Protein AF-A0A378BYR8-F1 (afdb_monomer_lite)

Organism: Klebsiella pneumoniae (NCBI:txid573)

Sequence (159 aa):
MAFNPELGSSSPEVLLDNAKRLDELTNGPAATVPDRAGEPLDSWRKMQEDNAALVDETRQNLIPLSRQYMTLADAQADIANIPEGSTTYYRSPDDSALAIEVINNGGTLEATGRRMPSQVYIDSLLSIIQQMQNQSLYRDGVAGFSFPVISADKTCYRI

Radius of gyration: 36.35 Å; chains: 1; bounding box: 77×32×122 Å

pLDDT: mean 82.08, std 18.08, range [39.78, 98.0]

Foldseek 3Di:
DPDQDDPPDPDPVVVVVVVVVVCCQEVNAFDWDADSVRHTDTHPNVVVVVVVVVVVVCCLAPCQLPDEAQDPVVNLVNLSSADAQGKYWYQDPVVQARTFIWGHHPSDTDGPVDGHHDPVVVVVVVVVVVVVVVVVCVVVVDDDDDDPDPDDDPPDDDD

Structure (mmCIF, N/CA/C/O backbone):
data_AF-A0A378BYR8-F1
#
_entry.id   AF-A0A378BYR8-F1
#
loop_
_atom_site.group_PDB
_atom_site.id
_atom_site.type_symbol
_atom_site.label_atom_id
_atom_site.label_alt_id
_atom_site.label_comp_id
_atom_site.label_asym_id
_atom_site.label_entity_id
_atom_site.label_seq_id
_atom_site.pdbx_PDB_ins_code
_atom_site.Cartn_x
_atom_site.Cartn_y
_atom_site.Cartn_z
_atom_site.occupancy
_atom_site.B_iso_or_equiv
_atom_site.auth_seq_id
_atom_site.auth_comp_id
_atom_site.auth_asym_id
_atom_site.auth_atom_id
_atom_site.pdbx_PDB_model_num
ATOM 1 N N . MET A 1 1 ? -23.793 21.558 40.680 1.00 47.78 1 MET A N 1
ATOM 2 C CA . MET A 1 1 ? -22.506 21.259 40.020 1.00 47.78 1 MET A CA 1
ATOM 3 C C . MET A 1 1 ? -22.229 19.785 40.237 1.00 47.78 1 MET A C 1
ATOM 5 O O . MET A 1 1 ? -22.408 19.337 41.364 1.00 47.78 1 MET A O 1
ATOM 9 N N . ALA A 1 2 ? -21.905 19.025 39.188 1.00 58.25 2 ALA A N 1
ATOM 10 C CA . ALA A 1 2 ? -21.465 17.644 39.367 1.00 58.25 2 ALA A CA 1
ATOM 11 C C . ALA A 1 2 ? -20.146 17.652 40.157 1.00 58.25 2 ALA A C 1
ATOM 13 O O . ALA A 1 2 ? -19.292 18.505 39.921 1.00 58.25 2 ALA A O 1
ATOM 14 N N . PHE A 1 3 ? -20.022 16.763 41.137 1.00 61.59 3 PHE A N 1
ATOM 15 C CA . PHE A 1 3 ? -18.803 16.588 41.921 1.00 61.59 3 PHE A CA 1
ATOM 16 C C . PHE A 1 3 ? -17.670 16.137 40.984 1.00 61.59 3 PHE A C 1
ATOM 18 O O . PHE A 1 3 ? -17.743 15.038 40.443 1.00 61.59 3 PHE A O 1
ATOM 25 N N . ASN A 1 4 ? -16.662 16.990 40.761 1.00 66.50 4 ASN A N 1
ATOM 26 C CA . ASN A 1 4 ? -15.482 16.672 39.949 1.00 66.50 4 ASN A CA 1
ATOM 27 C C . ASN A 1 4 ? -14.207 16.771 40.810 1.00 66.50 4 ASN A C 1
ATOM 29 O O . ASN A 1 4 ? -13.591 17.836 40.871 1.00 66.50 4 ASN A O 1
ATOM 33 N N . PRO A 1 5 ? -13.861 15.715 41.563 1.00 68.56 5 PRO A N 1
ATOM 34 C CA . PRO A 1 5 ? -12.667 15.698 42.400 1.00 68.56 5 PRO A CA 1
ATOM 35 C C . PRO A 1 5 ? -11.394 15.569 41.555 1.00 68.56 5 PRO A C 1
ATOM 37 O O . PRO A 1 5 ? -11.423 15.042 40.441 1.00 68.56 5 PRO A O 1
ATOM 40 N N . GLU A 1 6 ? -10.266 16.010 42.115 1.00 73.25 6 GLU A N 1
ATOM 41 C CA . GLU A 1 6 ? -8.968 16.010 41.432 1.00 73.25 6 GLU A CA 1
ATOM 42 C C . GLU A 1 6 ? -8.559 14.624 40.901 1.00 73.25 6 GLU A C 1
ATOM 44 O O . GLU A 1 6 ? -8.951 13.565 41.421 1.00 73.25 6 GLU A O 1
ATOM 49 N N . LEU A 1 7 ? -7.735 14.635 39.845 1.00 73.06 7 LEU A N 1
ATOM 50 C CA . LEU A 1 7 ? -7.132 13.418 39.318 1.00 73.06 7 LEU A CA 1
ATOM 51 C C . LEU A 1 7 ? -6.374 12.677 40.438 1.00 73.06 7 LEU A C 1
ATOM 53 O O . LEU A 1 7 ? -5.697 13.293 41.249 1.00 73.06 7 LEU A O 1
ATOM 57 N N . GLY A 1 8 ? -6.503 11.348 40.503 1.00 72.88 8 GLY A N 1
ATOM 58 C CA . GLY A 1 8 ? -5.891 10.535 41.568 1.00 72.88 8 GLY A CA 1
ATOM 59 C C . GLY A 1 8 ? -6.703 10.399 42.867 1.00 72.88 8 GLY A C 1
ATOM 60 O O . GLY A 1 8 ? -6.249 9.724 43.786 1.00 72.88 8 GLY A O 1
ATOM 61 N N . SER A 1 9 ? -7.913 10.967 42.948 1.00 79.62 9 SER A N 1
ATOM 62 C CA . SER A 1 9 ? -8.843 10.709 44.061 1.00 79.62 9 SER A CA 1
ATOM 63 C C . SER A 1 9 ? -9.261 9.231 44.152 1.00 79.62 9 SER A C 1
ATOM 65 O O . SER A 1 9 ? -9.584 8.605 43.141 1.00 79.62 9 SER A O 1
ATOM 67 N N . SER A 1 10 ? -9.310 8.698 45.376 1.00 82.25 10 SER A N 1
ATOM 68 C CA . SER A 1 10 ? -9.812 7.358 45.715 1.00 82.25 10 SER A CA 1
ATOM 69 C C . SER A 1 10 ? -11.230 7.376 46.300 1.00 82.25 10 SER A C 1
ATOM 71 O O . SER A 1 10 ? -11.645 6.408 46.940 1.00 82.25 10 SER A O 1
ATOM 73 N N . SER A 1 11 ? -11.978 8.474 46.117 1.00 87.81 11 SER A N 1
ATOM 74 C CA . SER A 1 11 ? -13.351 8.551 46.624 1.00 87.81 11 SER A CA 1
ATOM 75 C C . SER A 1 11 ? -14.235 7.464 45.985 1.00 87.81 11 SER A C 1
ATOM 77 O O . SER A 1 11 ? -14.046 7.133 44.808 1.00 87.81 11 SER A O 1
ATOM 79 N N . PRO A 1 12 ? -15.208 6.897 46.722 1.00 88.56 12 PRO A N 1
ATOM 80 C CA . PRO A 1 12 ? -16.069 5.835 46.200 1.00 88.56 12 PRO A CA 1
ATOM 81 C C . PRO A 1 12 ? -16.792 6.209 44.899 1.00 88.56 12 PRO A C 1
ATOM 83 O O . PRO A 1 12 ? -16.913 5.382 43.998 1.00 88.56 12 PRO A O 1
ATOM 86 N N . GLU A 1 13 ? -17.232 7.462 44.774 1.00 86.06 13 GLU A N 1
ATOM 87 C CA . GLU A 1 13 ? -17.923 7.979 43.590 1.00 86.06 13 GLU A CA 1
ATOM 88 C C . GLU A 1 13 ? -17.004 7.971 42.365 1.00 86.06 13 GLU A C 1
ATOM 90 O O . GLU A 1 13 ? -17.422 7.559 41.286 1.00 86.06 13 GLU A O 1
ATOM 95 N N . VAL A 1 14 ? -15.739 8.365 42.544 1.00 86.44 14 VAL A N 1
ATOM 96 C CA . VAL A 1 14 ? -14.717 8.358 41.486 1.00 86.44 14 VAL A CA 1
ATOM 97 C C . VAL A 1 14 ? -14.399 6.946 41.036 1.00 86.44 14 VAL A C 1
ATOM 99 O O . VAL A 1 14 ? -14.293 6.688 39.841 1.00 86.44 14 VAL A O 1
ATOM 102 N N . LEU A 1 15 ? -14.232 6.021 41.981 1.00 89.19 15 LEU A N 1
ATOM 103 C CA . LEU A 1 15 ? -13.929 4.631 41.656 1.00 89.19 15 LEU A CA 1
ATOM 104 C C . LEU A 1 15 ? -15.077 3.977 40.881 1.00 89.19 15 LEU A C 1
ATOM 106 O O . LEU A 1 15 ? -14.824 3.270 39.906 1.00 89.19 15 LEU A O 1
ATOM 110 N N . LEU A 1 16 ? -16.327 4.245 41.271 1.00 91.00 16 LEU A N 1
ATOM 111 C CA . LEU A 1 16 ? -17.500 3.751 40.551 1.00 91.00 16 LEU A CA 1
ATOM 112 C C . LEU A 1 16 ? -17.610 4.365 39.149 1.00 91.00 16 LEU A C 1
ATOM 114 O O . LEU A 1 16 ? -17.900 3.644 38.197 1.00 91.00 16 LEU A O 1
ATOM 118 N N . ASP A 1 17 ? -17.385 5.672 39.015 1.00 89.06 17 ASP A N 1
ATOM 119 C CA . ASP A 1 17 ? -17.412 6.356 37.720 1.00 89.06 17 ASP A CA 1
ATOM 120 C C . ASP A 1 17 ? -16.324 5.824 36.773 1.00 89.06 17 ASP A C 1
ATOM 122 O O . ASP A 1 17 ? -16.609 5.469 35.629 1.00 89.06 17 ASP A O 1
ATOM 126 N N . ASN A 1 18 ? -15.100 5.640 37.278 1.00 90.12 18 ASN A N 1
ATOM 127 C CA . ASN A 1 18 ? -14.009 5.012 36.532 1.00 90.12 18 ASN A CA 1
ATOM 128 C C . ASN A 1 18 ? -14.365 3.585 36.092 1.00 90.12 18 ASN A C 1
ATOM 130 O O . ASN A 1 18 ? -14.072 3.211 34.961 1.00 90.12 18 ASN A O 1
ATOM 134 N N . ALA A 1 19 ? -14.997 2.790 36.963 1.00 92.94 19 ALA A N 1
ATOM 135 C CA . ALA A 1 19 ? -15.393 1.422 36.637 1.00 92.94 19 ALA A CA 1
ATOM 136 C C . ALA A 1 19 ? -16.453 1.376 35.525 1.00 92.94 19 ALA A C 1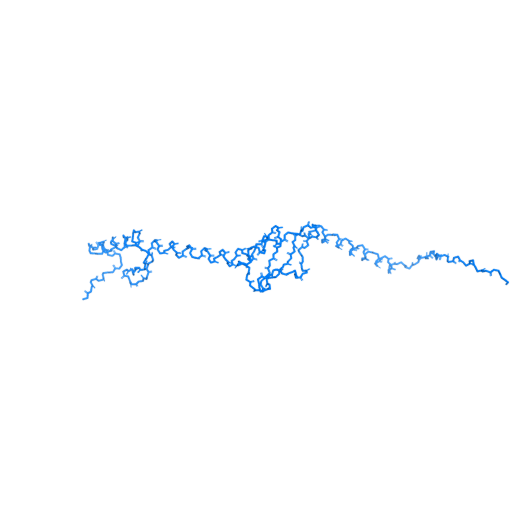
ATOM 138 O O . ALA A 1 19 ? -16.333 0.570 34.606 1.00 92.94 19 ALA A O 1
ATOM 139 N N . LYS A 1 20 ? -17.454 2.265 35.570 1.00 93.81 20 LYS A N 1
ATOM 140 C CA . LYS A 1 20 ? -18.467 2.387 34.508 1.00 93.81 20 LYS A CA 1
ATOM 141 C C . LYS A 1 20 ? -17.846 2.811 33.183 1.00 93.81 20 LYS A C 1
ATOM 143 O O . LYS A 1 20 ? -18.092 2.181 32.164 1.00 93.81 20 LYS A O 1
ATOM 148 N N . ARG A 1 21 ? -16.987 3.830 33.210 1.00 94.56 21 ARG A N 1
ATOM 149 C CA . ARG A 1 21 ? -16.299 4.326 32.014 1.00 94.56 21 ARG A CA 1
ATOM 150 C C . ARG A 1 21 ? -15.378 3.273 31.408 1.00 94.56 21 ARG A C 1
ATOM 152 O O . ARG A 1 21 ? -15.315 3.136 30.193 1.00 94.56 21 ARG A O 1
ATOM 159 N N . LEU A 1 22 ? -14.679 2.502 32.242 1.00 95.38 22 LEU A N 1
ATOM 160 C CA . LEU A 1 22 ? -13.852 1.394 31.775 1.00 95.38 22 LEU A CA 1
ATOM 161 C C . LEU A 1 22 ? -14.704 0.310 31.106 1.00 95.38 22 LEU A C 1
ATOM 163 O O . LEU A 1 22 ? -14.304 -0.200 30.063 1.00 95.38 22 LEU A O 1
ATOM 167 N N . ASP A 1 23 ? -15.868 -0.024 31.666 1.00 96.56 23 ASP A N 1
ATOM 168 C CA . ASP A 1 23 ? -16.804 -0.965 31.043 1.00 96.56 23 ASP A CA 1
ATOM 169 C C . ASP A 1 23 ? -17.313 -0.445 29.687 1.00 96.56 23 ASP A C 1
ATOM 171 O O . ASP A 1 23 ? -17.278 -1.173 28.697 1.00 96.56 23 ASP A O 1
ATOM 175 N N . GLU A 1 24 ? -17.667 0.839 29.594 1.00 96.19 24 GLU A N 1
ATOM 176 C CA . GLU A 1 24 ? -18.055 1.482 28.331 1.00 96.19 24 GLU A CA 1
ATOM 177 C C . GLU A 1 24 ? -16.927 1.442 27.289 1.00 96.19 24 GLU A C 1
ATOM 179 O O . GLU A 1 24 ? -17.160 1.087 26.134 1.00 96.19 24 GLU A O 1
ATOM 184 N N . LEU A 1 25 ? -15.691 1.748 27.691 1.00 97.69 25 LEU A N 1
ATOM 185 C CA . LEU A 1 25 ? -14.537 1.755 26.791 1.00 97.69 25 LEU A CA 1
ATOM 186 C C . LEU A 1 25 ? -14.123 0.346 26.349 1.00 97.69 25 LEU A C 1
ATOM 188 O O . LEU A 1 25 ? -13.691 0.169 25.214 1.00 97.69 25 LEU A O 1
ATOM 192 N N . THR A 1 26 ? -14.222 -0.660 27.217 1.00 97.06 26 THR A N 1
ATOM 193 C CA . THR A 1 26 ? -13.700 -2.011 26.934 1.00 97.06 26 THR A CA 1
ATOM 194 C C . THR A 1 26 ? -14.758 -2.960 26.378 1.00 97.06 26 THR A C 1
ATOM 196 O O . THR A 1 26 ? -14.476 -3.709 25.442 1.00 97.06 26 THR A O 1
ATOM 199 N N . ASN A 1 27 ? -15.980 -2.905 26.910 1.00 96.88 27 ASN A N 1
ATOM 200 C CA . ASN A 1 27 ? -17.071 -3.826 26.591 1.00 96.88 27 ASN A CA 1
ATOM 201 C C . ASN A 1 27 ? -18.233 -3.150 25.849 1.00 96.88 27 ASN A C 1
ATOM 203 O O . ASN A 1 27 ? -19.080 -3.855 25.283 1.00 96.88 27 ASN A O 1
ATOM 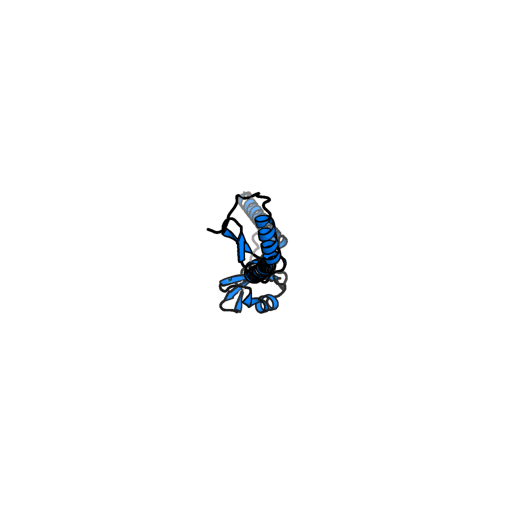207 N N . GLY A 1 28 ? -18.281 -1.815 25.821 1.00 94.69 28 GLY A N 1
ATOM 208 C CA . GLY A 1 28 ? -19.315 -1.010 25.170 1.00 94.69 28 GLY A CA 1
ATOM 209 C C . GLY A 1 28 ? -19.157 -0.874 23.647 1.00 94.69 28 GLY A C 1
ATOM 210 O O . GLY A 1 28 ? -18.127 -1.251 23.073 1.00 94.69 28 GLY A O 1
ATOM 211 N N . PRO A 1 29 ? -20.225 -0.455 22.942 1.00 97.19 29 PRO A N 1
ATOM 212 C CA . PRO A 1 29 ? -20.220 -0.291 21.485 1.00 97.19 29 PRO A CA 1
ATOM 213 C C . PRO A 1 29 ? -19.176 0.741 21.034 1.00 97.19 29 PRO A C 1
ATOM 215 O O . PRO A 1 29 ? -18.600 1.445 21.858 1.00 97.19 29 PRO A O 1
ATOM 218 N N . ALA A 1 30 ? -18.945 0.844 19.722 1.00 97.25 30 ALA A N 1
ATOM 219 C CA . ALA A 1 30 ? -18.073 1.873 19.171 1.00 97.25 30 ALA A CA 1
ATOM 220 C C . ALA A 1 30 ? -18.582 3.273 19.557 1.00 97.25 30 ALA A C 1
ATOM 222 O O . ALA A 1 30 ? -19.637 3.723 19.114 1.00 97.25 30 ALA A O 1
ATOM 223 N N . ALA A 1 31 ? -17.837 3.932 20.437 1.00 96.81 31 ALA A N 1
ATOM 224 C CA . ALA A 1 31 ? -18.150 5.245 20.971 1.00 96.81 31 ALA A CA 1
ATOM 225 C C . ALA A 1 31 ? -16.875 6.006 21.349 1.00 96.81 31 ALA A C 1
ATOM 227 O O . ALA A 1 31 ? -15.831 5.400 21.616 1.00 96.81 31 ALA A O 1
ATOM 228 N N . THR A 1 32 ? -17.013 7.328 21.412 1.00 97.44 32 THR A N 1
ATOM 229 C CA . THR A 1 32 ? -16.077 8.236 22.073 1.00 97.44 32 THR A CA 1
ATOM 230 C C . THR A 1 32 ? -16.709 8.651 23.394 1.00 97.44 32 THR A C 1
ATOM 232 O O . THR A 1 32 ? -17.800 9.226 23.419 1.00 97.44 32 THR A O 1
ATOM 235 N N . VAL A 1 33 ? -16.038 8.335 24.492 1.00 95.00 33 VAL A N 1
ATOM 236 C CA . VAL A 1 33 ? -16.465 8.649 25.853 1.00 95.00 33 VAL A CA 1
ATOM 237 C C . VAL A 1 33 ? -15.474 9.678 26.390 1.00 95.00 33 VAL A C 1
ATOM 239 O O . VAL A 1 33 ? -14.273 9.443 26.286 1.00 95.00 33 VAL A O 1
ATOM 242 N N . PRO A 1 34 ? -15.908 10.830 26.932 1.00 92.75 34 PRO A N 1
ATOM 243 C CA . PRO A 1 34 ? -14.966 11.757 27.553 1.00 92.75 34 PRO A CA 1
ATOM 244 C C . PRO A 1 34 ? -14.235 11.049 28.698 1.00 92.75 34 PRO A C 1
ATOM 246 O O . PRO A 1 34 ? -14.727 10.049 29.211 1.00 92.75 34 PRO A O 1
ATOM 249 N N . ASP A 1 35 ? -13.098 11.559 29.144 1.00 89.44 35 ASP A N 1
ATOM 250 C CA . ASP A 1 35 ? -12.434 11.197 30.388 1.00 89.44 35 ASP A CA 1
ATOM 251 C C . ASP A 1 35 ? -12.908 12.130 31.523 1.00 89.44 35 ASP A C 1
ATOM 253 O O . ASP A 1 35 ? -13.885 12.878 31.382 1.00 89.44 35 ASP A O 1
ATOM 257 N N . ARG A 1 36 ? -12.304 12.042 32.709 1.00 85.06 36 ARG A N 1
ATOM 258 C CA . ARG A 1 36 ? -12.715 12.890 33.842 1.00 85.06 36 ARG A CA 1
ATOM 259 C C . ARG A 1 36 ? -12.324 14.365 33.650 1.00 85.06 36 ARG A C 1
ATOM 261 O O . ARG A 1 36 ? -12.967 15.237 34.231 1.00 85.06 36 ARG A O 1
ATOM 268 N N . ALA A 1 37 ? -11.291 14.643 32.858 1.00 85.56 37 ALA A N 1
ATOM 269 C CA . ALA A 1 37 ? -10.924 15.994 32.446 1.00 85.56 37 ALA A CA 1
ATOM 270 C C . ALA A 1 37 ? -11.796 16.513 31.283 1.00 85.56 37 ALA A C 1
ATOM 272 O O . ALA A 1 37 ? -11.788 17.710 31.011 1.00 85.56 37 ALA A O 1
ATOM 273 N N . GLY A 1 38 ? -12.595 15.643 30.659 1.00 87.25 38 GLY A N 1
ATOM 274 C CA . GLY A 1 38 ? -13.429 15.951 29.500 1.00 87.25 38 GLY A CA 1
ATOM 275 C C . GLY A 1 38 ? -12.756 15.654 28.158 1.00 87.25 38 GLY A C 1
ATOM 276 O O . GLY A 1 38 ? -13.357 15.928 27.123 1.00 87.25 38 GLY A O 1
ATOM 277 N N . GLU A 1 39 ? -11.551 15.082 28.162 1.00 90.62 39 GLU A N 1
ATOM 278 C CA . GLU A 1 39 ? -10.812 14.720 26.952 1.00 90.62 39 GLU A CA 1
ATOM 279 C C . GLU A 1 39 ? -11.397 13.455 26.314 1.00 90.62 39 GLU A C 1
ATOM 281 O O . GLU A 1 39 ? -11.784 12.530 27.026 1.00 90.62 39 GLU A O 1
ATOM 286 N N . PRO A 1 40 ? -11.492 13.366 24.982 1.00 96.31 40 PRO A N 1
ATOM 287 C CA . PRO A 1 40 ? -12.101 12.218 24.321 1.00 96.31 40 PRO A CA 1
ATOM 288 C C . PRO A 1 40 ? -11.253 10.944 24.472 1.00 96.31 40 PRO A C 1
ATOM 290 O O . PRO A 1 40 ? -10.050 10.950 24.213 1.00 96.31 40 PRO A O 1
ATOM 293 N N . LEU A 1 41 ? -11.899 9.829 24.821 1.00 96.31 41 LEU A N 1
ATOM 294 C CA . LEU A 1 41 ? -11.338 8.480 24.781 1.00 96.31 41 LEU A CA 1
ATOM 295 C C . LEU A 1 41 ? -12.189 7.588 23.882 1.00 96.31 41 LEU A C 1
ATOM 297 O O . LEU A 1 41 ? -13.403 7.478 24.057 1.00 96.31 41 LEU A O 1
ATOM 301 N N . ASP A 1 42 ? -11.543 6.900 22.951 1.00 97.94 42 ASP A N 1
ATOM 302 C CA . ASP A 1 42 ? -12.231 5.959 22.079 1.00 97.94 42 ASP A CA 1
ATOM 303 C C . ASP A 1 42 ? -12.323 4.573 22.714 1.00 97.94 42 ASP A C 1
ATOM 305 O O . ASP A 1 42 ? -11.362 4.028 23.262 1.00 97.94 42 ASP A O 1
ATOM 309 N N . SER A 1 43 ? -13.511 3.982 22.616 1.00 98.00 43 SER A N 1
ATOM 310 C CA . SER A 1 43 ? -13.740 2.584 22.979 1.00 98.00 43 SER A CA 1
ATOM 311 C C . SER A 1 43 ? -12.881 1.626 22.143 1.00 98.00 43 SER A C 1
ATOM 313 O O . SER A 1 43 ? -12.501 1.906 21.005 1.00 98.00 43 SER A O 1
ATOM 315 N N . TRP A 1 44 ? -12.655 0.424 22.667 1.00 97.69 44 TRP A N 1
ATOM 316 C CA . TRP A 1 44 ? -11.926 -0.643 21.990 1.00 97.69 44 TRP A CA 1
ATOM 317 C C . TRP A 1 44 ? -12.566 -1.051 20.658 1.00 97.69 44 TRP A C 1
ATOM 319 O O . TRP A 1 44 ? -11.858 -1.369 19.702 1.00 97.69 44 TRP A O 1
ATOM 329 N N . ARG A 1 45 ? -13.903 -1.038 20.557 1.00 97.50 45 ARG A N 1
ATOM 330 C CA . ARG A 1 45 ? -14.590 -1.301 19.280 1.00 97.50 45 ARG A CA 1
ATOM 331 C C . ARG A 1 45 ? -14.368 -0.173 18.275 1.00 97.50 45 ARG A C 1
ATOM 333 O O . ARG A 1 45 ? -14.035 -0.471 17.136 1.00 97.50 45 ARG A O 1
ATOM 340 N N . LYS A 1 46 ? -14.440 1.091 18.707 1.00 97.81 46 LYS A N 1
ATOM 341 C CA . LYS A 1 46 ? -14.161 2.244 17.839 1.00 97.81 46 LYS A CA 1
ATOM 342 C C . LYS A 1 46 ? -12.722 2.236 17.318 1.00 97.81 46 LYS A C 1
ATOM 344 O O . LYS A 1 46 ? -12.516 2.346 16.118 1.00 97.81 46 LYS A O 1
ATOM 349 N N . MET A 1 47 ? -11.739 1.993 18.187 1.00 97.56 47 MET A N 1
ATOM 350 C CA . MET A 1 47 ? -10.341 1.871 17.757 1.00 97.56 47 MET A CA 1
ATOM 351 C C . MET A 1 47 ? -10.133 0.728 16.755 1.00 97.56 47 MET A C 1
ATOM 353 O O . MET A 1 47 ? -9.322 0.858 15.847 1.00 97.56 47 MET A O 1
ATOM 357 N N . GLN A 1 48 ? -10.837 -0.401 16.891 1.00 97.31 48 GLN A N 1
ATOM 358 C CA . GLN A 1 48 ? -10.763 -1.485 15.903 1.00 97.31 48 GLN A CA 1
ATOM 359 C C . GLN A 1 48 ? -11.357 -1.084 14.550 1.00 97.31 48 GLN A C 1
ATOM 361 O O . GLN A 1 48 ? -10.764 -1.409 13.525 1.00 97.31 48 GLN A O 1
ATOM 366 N N . GLU A 1 49 ? -12.495 -0.388 14.543 1.00 97.12 49 GLU A N 1
ATOM 367 C CA . GLU A 1 49 ? -13.126 0.122 13.320 1.00 97.12 49 GLU A CA 1
ATOM 368 C C . GLU A 1 49 ? -12.224 1.140 12.614 1.00 97.12 49 GLU A C 1
ATOM 370 O O . GLU A 1 49 ? -11.922 0.977 11.432 1.00 97.12 49 GLU A O 1
ATOM 375 N N . ASP A 1 50 ? -11.718 2.127 13.355 1.00 96.12 50 ASP A N 1
ATOM 376 C CA . ASP A 1 50 ? -10.835 3.165 12.822 1.00 96.12 50 ASP A CA 1
ATOM 377 C C . ASP A 1 50 ? -9.508 2.560 12.325 1.00 96.12 50 ASP A C 1
ATOM 379 O O . ASP A 1 50 ? -9.030 2.909 11.246 1.00 96.12 50 ASP A O 1
ATOM 383 N N . ASN A 1 51 ? -8.940 1.581 13.043 1.00 96.31 51 ASN A N 1
ATOM 384 C CA . ASN A 1 51 ? -7.744 0.863 12.589 1.00 96.31 51 ASN A CA 1
ATOM 385 C C . ASN A 1 51 ? -8.005 0.018 11.337 1.00 96.31 51 ASN A C 1
ATOM 387 O O . ASN A 1 51 ? -7.142 -0.047 10.464 1.00 96.31 51 ASN A O 1
ATOM 391 N N . ALA A 1 52 ? -9.161 -0.643 11.227 1.00 93.56 52 ALA A N 1
ATOM 392 C CA . ALA A 1 52 ? -9.515 -1.401 10.029 1.00 93.56 52 ALA A CA 1
ATOM 393 C C . ALA A 1 52 ? -9.635 -0.472 8.811 1.00 93.56 52 ALA A C 1
ATOM 395 O O . ALA A 1 52 ? -9.050 -0.761 7.767 1.00 93.56 52 ALA A O 1
ATOM 396 N N . ALA A 1 53 ? -10.301 0.674 8.979 1.00 92.50 53 ALA A N 1
ATOM 397 C CA . ALA A 1 53 ? -10.407 1.700 7.948 1.00 92.50 53 ALA A CA 1
ATOM 398 C C . ALA A 1 53 ? -9.030 2.255 7.546 1.00 92.50 53 ALA A C 1
ATOM 400 O O . ALA A 1 53 ? -8.716 2.307 6.358 1.00 92.50 53 ALA A O 1
ATOM 401 N N . LEU A 1 54 ? -8.177 2.586 8.522 1.00 92.88 54 LEU A N 1
ATOM 402 C CA . LEU A 1 54 ? -6.818 3.077 8.280 1.00 92.88 54 LEU A CA 1
ATOM 403 C C . LEU A 1 54 ? -5.964 2.053 7.524 1.00 92.88 54 LEU A C 1
ATOM 405 O O . LEU A 1 54 ? -5.198 2.409 6.628 1.00 92.88 54 LEU A O 1
ATOM 409 N N . VAL A 1 55 ? -6.067 0.771 7.883 1.00 89.25 55 VAL A N 1
ATOM 410 C CA . VAL A 1 55 ? -5.342 -0.303 7.197 1.00 89.25 55 VAL A CA 1
ATOM 411 C C . VAL A 1 55 ? -5.818 -0.431 5.755 1.00 89.25 55 VAL A C 1
ATOM 413 O O . VAL A 1 55 ? -4.980 -0.564 4.865 1.00 89.25 55 VAL A O 1
ATOM 416 N N . ASP A 1 56 ? -7.123 -0.377 5.504 1.00 82.38 56 ASP A N 1
ATOM 417 C CA . ASP A 1 56 ? -7.653 -0.468 4.144 1.00 82.38 56 ASP A CA 1
ATOM 418 C C . ASP A 1 56 ? -7.272 0.750 3.297 1.00 82.38 56 ASP A C 1
ATOM 420 O O . ASP A 1 56 ? -6.810 0.575 2.170 1.00 82.38 56 ASP A O 1
ATOM 424 N N . GLU A 1 57 ? -7.321 1.960 3.854 1.00 82.06 57 GLU A N 1
ATOM 425 C CA . GLU A 1 57 ? -6.800 3.168 3.206 1.00 82.06 57 GLU A CA 1
ATOM 426 C C . GLU A 1 57 ? -5.300 3.030 2.891 1.00 82.06 57 GLU A C 1
ATOM 428 O O . GLU A 1 57 ? -4.845 3.304 1.779 1.00 82.06 57 GLU A O 1
ATOM 433 N N . THR A 1 58 ? -4.515 2.536 3.848 1.00 81.88 58 THR A N 1
ATOM 434 C CA . THR A 1 58 ? -3.075 2.308 3.673 1.00 81.88 58 THR A CA 1
ATOM 435 C C . THR A 1 58 ? -2.799 1.283 2.570 1.00 81.88 58 THR A C 1
ATOM 437 O O . THR A 1 58 ? -1.874 1.459 1.771 1.00 81.88 58 THR A O 1
ATOM 440 N N . ARG A 1 59 ? -3.599 0.211 2.493 1.00 73.75 59 ARG A N 1
ATOM 441 C CA . ARG A 1 59 ? -3.505 -0.794 1.424 1.00 73.75 59 ARG A CA 1
ATOM 442 C C . ARG A 1 59 ? -3.867 -0.220 0.061 1.00 73.75 59 ARG A C 1
ATOM 444 O O . ARG A 1 59 ? -3.208 -0.588 -0.903 1.00 73.75 59 ARG A O 1
ATOM 451 N N . GLN A 1 60 ? -4.869 0.651 -0.016 1.00 65.81 60 GLN A N 1
ATOM 452 C CA . GLN A 1 60 ? -5.283 1.297 -1.264 1.00 65.81 60 GLN A CA 1
ATOM 453 C C . GLN A 1 60 ? -4.259 2.326 -1.753 1.00 65.81 60 GLN A C 1
ATOM 455 O O . GLN A 1 60 ? -4.053 2.456 -2.953 1.00 65.81 60 GLN A O 1
ATOM 460 N N . ASN A 1 61 ? -3.584 3.029 -0.839 1.00 69.00 61 ASN A N 1
ATOM 461 C CA . ASN A 1 61 ? -2.739 4.167 -1.207 1.00 69.00 61 ASN A CA 1
ATOM 462 C C . ASN A 1 61 ? -1.235 3.856 -1.240 1.00 69.00 61 ASN A C 1
ATOM 464 O O . ASN A 1 61 ? -0.539 4.332 -2.131 1.00 69.00 61 ASN A O 1
ATOM 468 N N . LEU A 1 62 ? -0.692 3.083 -0.290 1.00 67.94 62 LEU A N 1
ATOM 469 C CA . LEU A 1 62 ? 0.767 2.931 -0.139 1.00 67.94 62 LEU A CA 1
ATOM 470 C C . LEU A 1 62 ? 1.333 1.653 -0.758 1.00 67.94 62 LEU A C 1
ATOM 472 O O . LEU A 1 62 ? 2.383 1.696 -1.404 1.00 67.94 62 LEU A O 1
ATOM 476 N N . ILE A 1 63 ? 0.661 0.512 -0.572 1.00 61.28 63 ILE A N 1
ATOM 477 C CA . ILE A 1 63 ? 1.098 -0.770 -1.154 1.00 61.28 63 ILE A CA 1
ATOM 478 C C . ILE A 1 63 ? 1.274 -0.678 -2.677 1.00 61.28 63 ILE A C 1
ATOM 480 O O . ILE A 1 63 ? 2.314 -1.124 -3.163 1.00 61.28 63 ILE A O 1
ATOM 484 N N . PRO A 1 64 ? 0.339 -0.090 -3.443 1.00 57.59 64 PRO A N 1
ATOM 485 C CA . PRO A 1 64 ? 0.385 -0.124 -4.902 1.00 57.59 64 PRO A CA 1
ATOM 486 C C . PRO A 1 64 ? 1.476 0.778 -5.478 1.00 57.59 64 PRO A C 1
ATOM 488 O O . PRO A 1 64 ? 2.098 0.414 -6.474 1.00 57.59 64 PRO A O 1
ATOM 491 N N . LEU A 1 65 ? 1.779 1.901 -4.813 1.00 60.22 65 LEU A N 1
ATOM 492 C CA . LEU A 1 65 ? 2.865 2.807 -5.205 1.00 60.22 65 LEU A CA 1
ATOM 493 C C . LEU A 1 65 ? 4.247 2.140 -5.139 1.00 60.22 65 LEU A C 1
ATOM 495 O O . LEU A 1 65 ? 5.154 2.535 -5.865 1.00 60.22 65 LEU A O 1
ATOM 499 N N . SER A 1 66 ? 4.416 1.122 -4.290 1.00 64.31 66 SER A N 1
ATOM 500 C CA . SER A 1 66 ? 5.674 0.368 -4.156 1.00 64.31 66 SER A CA 1
ATOM 501 C C . SER A 1 66 ? 5.600 -1.047 -4.739 1.00 64.31 66 SER A C 1
ATOM 503 O O . SER A 1 66 ? 6.552 -1.821 -4.606 1.00 64.31 66 SER A O 1
ATOM 505 N N . ARG A 1 67 ? 4.477 -1.427 -5.361 1.00 7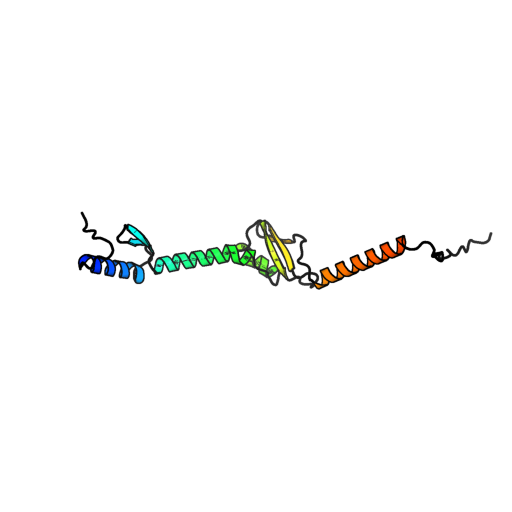2.62 67 ARG A N 1
ATOM 506 C CA . ARG A 1 67 ? 4.265 -2.794 -5.839 1.00 72.62 67 ARG A CA 1
ATOM 507 C C . ARG A 1 67 ? 4.942 -2.997 -7.186 1.00 72.62 67 ARG A C 1
ATOM 509 O O . ARG A 1 67 ? 4.734 -2.227 -8.119 1.00 72.62 67 ARG A O 1
ATOM 516 N N . GLN A 1 68 ? 5.719 -4.071 -7.291 1.00 82.69 68 GLN A N 1
ATOM 517 C CA . GLN A 1 68 ? 6.107 -4.637 -8.578 1.00 82.69 68 GLN A CA 1
ATOM 518 C C . GLN A 1 68 ? 5.218 -5.847 -8.863 1.00 82.69 68 GLN A C 1
ATOM 520 O O . GLN A 1 68 ? 5.087 -6.733 -8.016 1.00 82.69 68 GLN A O 1
ATOM 525 N N . TYR A 1 69 ? 4.607 -5.883 -10.043 1.00 91.12 69 TYR A N 1
ATOM 526 C CA . TYR A 1 69 ? 3.762 -6.990 -10.490 1.00 91.12 69 TYR A CA 1
ATOM 527 C C . TYR A 1 69 ? 4.566 -8.010 -11.299 1.00 91.12 69 TYR A C 1
ATOM 529 O O . TYR A 1 69 ? 5.578 -7.684 -11.920 1.00 91.12 69 TYR A O 1
ATOM 537 N N . MET A 1 70 ? 4.105 -9.259 -11.340 1.00 91.19 70 MET A N 1
ATOM 538 C CA . MET A 1 70 ? 4.726 -10.272 -12.200 1.00 91.19 70 MET A CA 1
ATOM 539 C C . MET A 1 70 ? 4.346 -10.089 -13.666 1.00 91.19 70 MET A C 1
ATOM 541 O O . MET A 1 70 ? 5.177 -10.314 -14.542 1.00 91.19 70 MET A O 1
ATOM 545 N N . THR A 1 71 ? 3.113 -9.662 -13.939 1.00 93.81 71 THR A N 1
ATOM 546 C CA . THR A 1 71 ? 2.614 -9.460 -15.299 1.00 93.81 71 THR A CA 1
ATOM 547 C C . THR A 1 71 ? 1.883 -8.127 -15.430 1.00 93.81 71 THR A C 1
ATOM 549 O O . THR A 1 71 ? 1.368 -7.581 -14.453 1.00 93.81 71 THR A O 1
ATOM 552 N N . LEU A 1 72 ? 1.805 -7.613 -16.660 1.00 94.25 72 LEU A N 1
ATOM 553 C CA . LEU A 1 72 ? 0.997 -6.434 -16.977 1.00 94.25 72 LEU A CA 1
ATOM 554 C C . LEU A 1 72 ? -0.496 -6.673 -16.700 1.00 94.25 72 LEU A C 1
ATOM 556 O O . LEU A 1 72 ? -1.194 -5.760 -16.273 1.00 94.25 72 LEU A O 1
ATOM 560 N N . ALA A 1 73 ? -0.982 -7.897 -16.923 1.00 95.00 73 ALA A N 1
ATOM 561 C CA . ALA A 1 73 ? -2.378 -8.251 -16.689 1.00 95.00 73 ALA A CA 1
ATOM 562 C C . ALA A 1 73 ? -2.740 -8.175 -15.199 1.00 95.00 73 ALA A C 1
ATOM 564 O O . ALA A 1 73 ? -3.786 -7.627 -14.863 1.00 95.00 73 ALA A O 1
ATOM 565 N N . ASP A 1 74 ? -1.857 -8.649 -14.315 1.00 91.94 74 ASP A N 1
ATOM 566 C CA . ASP A 1 74 ? -2.060 -8.544 -12.865 1.00 91.94 74 ASP A CA 1
ATOM 567 C C . ASP A 1 74 ? -2.062 -7.081 -12.411 1.00 91.94 74 ASP A C 1
ATOM 569 O O . ASP A 1 74 ? -2.910 -6.684 -11.616 1.00 91.94 74 ASP A O 1
ATOM 573 N N . ALA A 1 75 ? -1.157 -6.262 -12.961 1.00 91.62 75 ALA A N 1
ATOM 574 C CA . ALA A 1 75 ? -1.138 -4.825 -12.698 1.00 91.62 75 ALA A CA 1
ATOM 575 C C . ALA A 1 75 ? -2.441 -4.149 -13.161 1.00 91.62 75 ALA A C 1
ATOM 577 O O . ALA A 1 75 ? -3.002 -3.319 -12.452 1.00 91.62 75 ALA A O 1
ATOM 578 N N . GLN A 1 76 ? -2.953 -4.530 -14.334 1.00 95.31 76 GLN A N 1
ATOM 579 C CA . GLN A 1 76 ? -4.190 -3.986 -14.891 1.00 95.31 76 GLN A CA 1
ATOM 580 C C . GLN A 1 76 ? -5.435 -4.443 -14.116 1.00 95.31 76 GLN A C 1
ATOM 582 O O . GLN A 1 76 ? -6.405 -3.694 -14.020 1.00 95.31 76 GLN A O 1
ATOM 587 N N . ALA A 1 77 ? -5.425 -5.652 -13.551 1.00 92.56 77 ALA A N 1
ATOM 588 C CA . ALA A 1 77 ? -6.495 -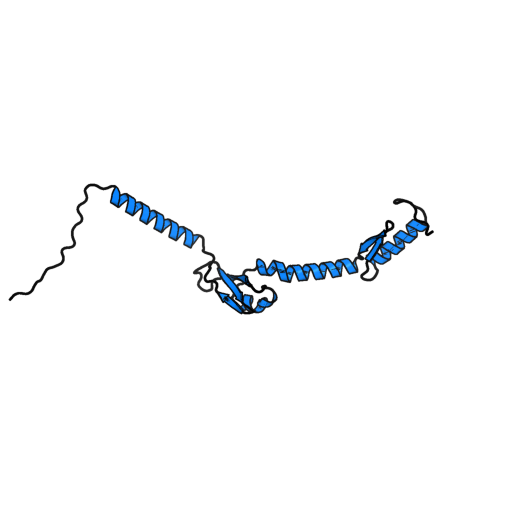6.134 -12.682 1.00 92.56 77 ALA A CA 1
ATOM 589 C C . ALA A 1 77 ? -6.556 -5.355 -11.355 1.00 92.56 77 ALA A C 1
ATOM 591 O O . ALA A 1 77 ? -7.636 -5.190 -10.792 1.00 92.56 77 ALA A O 1
ATOM 592 N N . ASP A 1 78 ? -5.417 -4.834 -10.892 1.00 89.44 78 ASP A N 1
ATOM 593 C CA . ASP A 1 78 ? -5.287 -4.047 -9.660 1.00 89.44 78 ASP A CA 1
ATOM 594 C C . ASP A 1 78 ? -5.417 -2.526 -9.898 1.00 89.44 78 ASP A C 1
ATOM 596 O O . ASP A 1 78 ? -5.010 -1.715 -9.069 1.00 89.44 78 ASP A O 1
ATOM 600 N N . ILE A 1 79 ? -5.987 -2.108 -11.036 1.00 89.94 79 ILE A N 1
ATOM 601 C CA . ILE A 1 79 ? -6.025 -0.697 -11.460 1.00 89.94 79 ILE A CA 1
ATOM 602 C C . ILE A 1 79 ? -6.709 0.235 -10.457 1.00 89.94 79 ILE A C 1
ATOM 604 O O . ILE A 1 79 ? -6.318 1.390 -10.333 1.00 89.94 79 ILE A O 1
ATOM 608 N N . ALA A 1 80 ? -7.697 -0.262 -9.706 1.00 87.81 80 ALA A N 1
ATOM 609 C CA . ALA A 1 80 ? -8.392 0.513 -8.678 1.00 87.81 80 ALA A CA 1
ATOM 610 C C . ALA A 1 80 ? -7.445 1.013 -7.573 1.00 87.81 80 ALA A C 1
ATOM 612 O O . ALA A 1 80 ? -7.731 2.013 -6.923 1.00 87.81 80 ALA A O 1
ATOM 613 N N . ASN A 1 81 ? -6.319 0.326 -7.391 1.00 84.06 81 ASN A N 1
ATOM 614 C CA . ASN A 1 81 ? -5.295 0.635 -6.410 1.00 84.06 81 ASN A CA 1
ATOM 615 C C . ASN A 1 81 ? -4.130 1.446 -7.012 1.00 84.06 81 ASN A C 1
ATOM 617 O O . ASN A 1 81 ? -3.242 1.868 -6.287 1.00 84.06 81 ASN A O 1
ATOM 621 N N . ILE A 1 82 ? -4.102 1.697 -8.323 1.00 85.06 82 ILE A N 1
ATOM 622 C CA . ILE A 1 82 ? -3.065 2.504 -8.981 1.00 85.06 82 ILE A CA 1
ATOM 623 C C . ILE A 1 82 ? -3.697 3.855 -9.333 1.00 85.06 82 ILE A C 1
ATOM 625 O O . ILE A 1 82 ? -4.470 3.909 -10.287 1.00 85.06 82 ILE A O 1
ATOM 629 N N . PRO A 1 83 ? -3.409 4.956 -8.616 1.00 87.69 83 PRO A N 1
ATOM 630 C CA . PRO A 1 83 ? -4.052 6.238 -8.895 1.00 87.69 83 PRO A CA 1
ATOM 631 C C . PRO A 1 83 ? -3.792 6.719 -10.327 1.00 87.69 83 PRO A C 1
ATOM 633 O O . PRO A 1 83 ? -2.732 6.461 -10.904 1.00 87.69 83 PRO A O 1
ATOM 636 N N . GLU A 1 84 ? -4.748 7.443 -10.907 1.00 90.12 84 GLU A N 1
ATOM 637 C CA . GLU A 1 84 ? -4.580 8.040 -12.233 1.00 90.12 84 GLU A CA 1
ATOM 638 C C . GLU A 1 84 ? -3.344 8.956 -12.274 1.00 90.12 84 GLU A C 1
ATOM 640 O O . GLU A 1 84 ? -3.053 9.687 -11.325 1.00 90.12 84 GLU A O 1
ATOM 645 N N . GLY A 1 85 ? -2.572 8.872 -13.358 1.00 89.00 85 GLY A N 1
ATOM 646 C CA . GLY A 1 85 ? -1.307 9.587 -13.523 1.00 89.00 85 GLY A CA 1
ATOM 647 C C . GLY A 1 85 ? -0.131 9.004 -12.729 1.00 89.00 85 GLY A C 1
ATOM 648 O O . GLY A 1 85 ? 0.992 9.487 -12.880 1.00 89.00 85 GLY A O 1
ATOM 649 N N . SER A 1 86 ? -0.345 7.967 -11.911 1.00 89.31 86 SER A N 1
ATOM 650 C CA . SER A 1 86 ? 0.732 7.284 -11.188 1.00 89.31 86 SER A CA 1
ATOM 651 C C . SER A 1 86 ? 1.346 6.158 -12.011 1.00 89.31 86 SER A C 1
ATOM 653 O O . SER A 1 86 ? 0.683 5.514 -12.829 1.00 89.31 86 SER A O 1
ATOM 655 N N . THR A 1 87 ? 2.632 5.908 -11.771 1.00 91.44 87 THR A N 1
ATOM 656 C CA . THR A 1 87 ? 3.380 4.823 -12.406 1.00 91.44 87 THR A CA 1
ATOM 657 C C . THR A 1 87 ? 3.469 3.592 -11.514 1.00 91.44 87 THR A C 1
ATOM 659 O O . THR A 1 87 ? 3.595 3.709 -10.297 1.00 91.44 87 THR A O 1
ATOM 662 N N . THR A 1 88 ? 3.500 2.411 -12.125 1.00 91.06 88 THR A N 1
ATOM 663 C CA . THR A 1 88 ? 3.870 1.148 -11.476 1.00 91.06 88 THR A CA 1
ATOM 664 C C . THR A 1 88 ? 4.826 0.354 -12.369 1.00 91.06 88 THR A C 1
ATOM 666 O O . THR A 1 88 ? 5.109 0.745 -13.504 1.00 91.06 88 THR A O 1
ATOM 669 N N . TYR A 1 89 ? 5.337 -0.766 -11.863 1.00 92.31 89 TYR A N 1
ATOM 670 C CA . TYR A 1 89 ? 6.282 -1.618 -12.572 1.00 92.31 89 TYR A CA 1
ATOM 671 C C . TYR A 1 89 ? 5.783 -3.059 -12.634 1.00 92.31 89 TYR A C 1
ATOM 673 O O . TYR A 1 89 ? 5.226 -3.578 -11.666 1.00 92.31 89 TYR A O 1
ATOM 681 N N . TYR A 1 90 ? 6.053 -3.739 -13.745 1.00 93.12 90 TYR A N 1
ATOM 682 C CA . TYR A 1 90 ? 5.896 -5.190 -13.847 1.00 93.12 90 TYR A CA 1
ATOM 683 C C . TYR A 1 90 ? 7.178 -5.855 -14.363 1.00 93.12 90 TYR A C 1
ATOM 685 O O . TYR A 1 90 ? 8.012 -5.208 -15.002 1.00 93.12 90 TYR A O 1
ATOM 693 N N . ARG A 1 91 ? 7.370 -7.144 -14.069 1.00 94.69 91 ARG A N 1
ATOM 694 C CA . ARG A 1 91 ? 8.560 -7.905 -14.479 1.00 94.69 91 ARG A CA 1
ATOM 695 C C . ARG A 1 91 ? 8.668 -7.965 -16.010 1.00 94.69 91 ARG A C 1
ATOM 697 O O . ARG A 1 91 ? 7.687 -8.240 -16.695 1.00 94.69 91 ARG A O 1
ATOM 704 N N . SER A 1 92 ? 9.871 -7.741 -16.549 1.00 93.88 92 SER A N 1
ATOM 705 C CA . SER A 1 92 ? 10.103 -7.864 -17.997 1.00 93.88 92 SER A CA 1
ATOM 706 C C . SER A 1 92 ? 9.874 -9.312 -18.449 1.00 93.88 92 SER A C 1
ATOM 708 O O . SER A 1 92 ? 10.504 -10.207 -17.887 1.00 93.88 92 SER A O 1
ATOM 710 N N . PRO A 1 93 ? 9.024 -9.569 -19.458 1.00 92.00 93 PRO A N 1
ATOM 711 C CA . PRO A 1 93 ? 8.743 -10.927 -19.928 1.00 92.00 93 PRO A CA 1
ATOM 712 C C . PRO A 1 93 ? 9.884 -11.524 -20.766 1.00 92.00 93 PRO A C 1
ATOM 714 O O . PRO A 1 93 ? 9.945 -12.734 -20.951 1.00 92.00 93 PRO A O 1
ATOM 717 N N . ASP A 1 94 ? 10.766 -10.676 -21.293 1.00 91.25 94 ASP A N 1
ATOM 718 C CA . ASP A 1 94 ? 11.867 -11.020 -22.197 1.00 91.25 94 ASP A CA 1
ATOM 719 C C . ASP A 1 94 ? 13.254 -10.924 -21.535 1.00 91.25 94 ASP A C 1
ATOM 721 O O . ASP A 1 94 ? 14.266 -11.012 -22.224 1.00 91.25 94 ASP A O 1
ATOM 725 N N . ASP A 1 95 ? 13.306 -10.676 -20.220 1.00 85.00 95 ASP A N 1
ATOM 726 C CA . ASP A 1 95 ? 14.533 -10.433 -19.442 1.00 85.00 95 ASP A CA 1
ATOM 727 C C . ASP A 1 95 ? 15.467 -9.331 -19.988 1.00 85.00 95 ASP A C 1
ATOM 729 O O . ASP A 1 95 ? 16.595 -9.167 -19.519 1.00 85.00 95 ASP A O 1
ATOM 733 N N . SER A 1 96 ? 14.988 -8.488 -20.911 1.00 87.75 96 SER A N 1
ATOM 734 C CA . SER A 1 96 ? 15.738 -7.325 -21.412 1.00 87.75 96 SER A CA 1
ATOM 735 C C . SER A 1 96 ? 15.946 -6.242 -20.344 1.00 87.75 96 SER A C 1
ATOM 737 O O . SER A 1 96 ? 16.803 -5.368 -20.481 1.00 87.75 96 SER A O 1
ATOM 739 N N . ALA A 1 97 ? 15.154 -6.299 -19.275 1.00 93.06 97 ALA A N 1
ATOM 740 C CA . ALA A 1 97 ? 15.187 -5.418 -18.123 1.00 93.06 97 ALA A CA 1
ATOM 741 C C . ALA A 1 97 ? 14.756 -6.179 -16.858 1.00 93.06 97 ALA A C 1
ATOM 743 O O . ALA A 1 97 ? 14.153 -7.253 -16.920 1.00 93.06 97 ALA A O 1
ATOM 744 N N . LEU A 1 98 ? 15.019 -5.602 -15.686 1.00 93.94 98 LEU A N 1
ATOM 745 C CA . LEU A 1 98 ? 14.465 -6.096 -14.426 1.00 93.94 98 LEU A CA 1
ATOM 746 C C . LEU A 1 98 ? 12.959 -5.817 -14.342 1.00 93.94 98 LEU A C 1
ATOM 748 O O . LEU A 1 98 ? 12.191 -6.681 -13.931 1.00 93.94 98 LEU A O 1
ATOM 752 N N . ALA A 1 99 ? 12.512 -4.652 -14.799 1.00 94.50 99 ALA A N 1
ATOM 753 C CA . ALA A 1 99 ? 11.099 -4.302 -14.817 1.00 94.50 99 ALA A CA 1
ATOM 754 C C . ALA A 1 99 ? 10.792 -3.268 -15.902 1.00 94.50 99 ALA A C 1
ATOM 756 O O . ALA A 1 99 ? 11.674 -2.519 -16.331 1.00 94.50 99 ALA A O 1
ATOM 757 N N . ILE A 1 100 ? 9.534 -3.224 -16.324 1.00 94.56 100 ILE A N 1
ATOM 758 C CA . ILE A 1 100 ? 8.990 -2.263 -17.281 1.00 94.56 100 ILE A CA 1
ATOM 759 C C . ILE A 1 100 ? 8.045 -1.328 -16.528 1.00 94.56 100 ILE A C 1
ATOM 761 O O . ILE A 1 100 ? 7.211 -1.792 -15.752 1.00 94.56 100 ILE A O 1
ATOM 765 N N . GLU A 1 101 ? 8.191 -0.021 -16.749 1.00 94.12 101 GLU A N 1
ATOM 766 C CA . GLU A 1 101 ? 7.326 1.006 -16.165 1.00 94.12 101 GLU A CA 1
ATOM 767 C C . GLU A 1 101 ? 6.072 1.224 -17.017 1.00 94.12 101 GLU A C 1
ATOM 769 O O . GLU A 1 101 ? 6.134 1.299 -18.251 1.00 94.12 101 GLU A O 1
ATOM 774 N N . VAL A 1 102 ? 4.938 1.377 -16.343 1.00 95.06 102 VAL A N 1
ATOM 775 C CA . VAL A 1 102 ? 3.652 1.744 -16.939 1.00 95.06 102 VAL A CA 1
ATOM 776 C C . VAL A 1 102 ? 2.997 2.850 -16.125 1.00 95.06 102 VAL A C 1
ATOM 778 O O . VAL A 1 102 ? 3.231 2.948 -14.923 1.00 95.06 102 VAL A O 1
ATOM 781 N N . ILE A 1 103 ? 2.176 3.671 -16.771 1.00 94.12 103 ILE A N 1
ATOM 782 C CA . ILE A 1 103 ? 1.387 4.734 -16.144 1.00 94.12 103 ILE A CA 1
ATOM 783 C C . ILE A 1 103 ? -0.099 4.412 -16.261 1.00 94.12 103 ILE A C 1
ATOM 785 O O . ILE A 1 103 ? -0.539 3.921 -17.298 1.00 94.12 103 ILE A O 1
ATOM 789 N N . ASN A 1 104 ? -0.875 4.690 -15.214 1.00 94.69 104 ASN A N 1
ATOM 790 C CA . ASN A 1 104 ? -2.329 4.658 -15.315 1.00 94.69 104 ASN A CA 1
ATOM 791 C C . ASN A 1 104 ? -2.837 5.915 -16.037 1.00 94.69 104 ASN A C 1
ATOM 793 O O . ASN A 1 104 ? -2.773 7.015 -15.487 1.00 94.69 104 ASN A O 1
ATOM 797 N N . ASN A 1 105 ? -3.368 5.740 -17.245 1.00 95.94 105 ASN A N 1
ATOM 798 C CA . ASN A 1 105 ? -4.023 6.775 -18.032 1.00 95.94 105 ASN A CA 1
ATOM 799 C C . ASN A 1 105 ? -5.535 6.492 -18.084 1.00 95.94 105 ASN A C 1
ATOM 801 O O . ASN A 1 105 ? -5.996 5.667 -18.875 1.00 95.94 105 ASN A O 1
ATOM 805 N N . GLY A 1 106 ? -6.315 7.113 -17.193 1.00 93.06 106 GLY A N 1
ATOM 806 C CA . GLY A 1 106 ? -7.777 6.968 -17.175 1.00 93.06 106 GLY A CA 1
ATOM 807 C C . GLY A 1 106 ? -8.300 5.538 -16.966 1.00 93.06 106 GLY A C 1
ATOM 808 O O . GLY A 1 106 ? -9.348 5.181 -17.502 1.00 93.06 106 GLY A O 1
ATOM 809 N N . GLY A 1 107 ? -7.577 4.693 -16.225 1.00 93.75 107 GLY A N 1
ATOM 810 C CA . GLY A 1 107 ? -7.946 3.299 -15.947 1.00 93.75 107 GLY A CA 1
ATOM 811 C C . GLY A 1 107 ? -7.298 2.267 -16.875 1.00 93.75 107 GLY A C 1
ATOM 812 O O . GLY A 1 107 ? -7.583 1.075 -16.762 1.00 93.75 107 GLY A O 1
ATOM 813 N N . THR A 1 108 ? -6.414 2.690 -17.778 1.00 96.62 108 THR A N 1
ATOM 814 C CA . THR A 1 108 ? -5.642 1.787 -18.644 1.00 96.62 108 THR A CA 1
ATOM 815 C C . THR A 1 108 ? -4.152 1.998 -18.416 1.00 96.62 108 THR A C 1
ATOM 817 O O . THR A 1 108 ? -3.676 3.131 -18.409 1.00 96.62 108 THR A O 1
ATOM 820 N N . LEU A 1 109 ? -3.405 0.911 -18.218 1.00 96.38 109 LEU A N 1
ATOM 821 C CA . LEU A 1 109 ? -1.955 0.963 -18.084 1.00 96.38 109 LEU A CA 1
ATOM 822 C C . LEU A 1 109 ? -1.296 1.095 -19.454 1.00 96.38 109 LEU A C 1
ATOM 824 O O . LEU A 1 109 ? -1.438 0.232 -20.322 1.00 96.38 109 LEU A O 1
ATOM 828 N N . GLU A 1 110 ? -0.513 2.154 -19.617 1.00 97.00 110 GLU A N 1
ATOM 829 C CA . GLU A 1 110 ? 0.243 2.439 -20.831 1.00 97.00 110 GLU A CA 1
ATOM 830 C C . GLU A 1 110 ? 1.745 2.411 -20.549 1.00 97.00 110 GLU A C 1
ATOM 832 O O . GLU A 1 110 ? 2.212 2.870 -19.507 1.00 97.00 110 GLU A O 1
ATOM 837 N N . ALA A 1 111 ? 2.533 1.866 -21.478 1.00 95.56 111 ALA A N 1
ATOM 838 C CA . ALA A 1 111 ? 3.984 1.820 -21.328 1.00 95.56 111 ALA A CA 1
ATOM 839 C C . ALA A 1 111 ? 4.593 3.223 -21.440 1.00 95.56 111 ALA A C 1
ATOM 841 O O . ALA A 1 111 ? 4.386 3.917 -22.432 1.00 95.56 111 ALA A O 1
ATOM 842 N N . THR A 1 112 ? 5.428 3.608 -20.471 1.00 95.75 112 THR A N 1
ATOM 843 C CA . THR A 1 112 ? 6.128 4.908 -20.511 1.00 95.75 112 THR A CA 1
ATOM 844 C C . THR A 1 112 ? 7.393 4.869 -21.375 1.00 95.75 112 THR A C 1
ATOM 846 O O . THR A 1 112 ? 7.985 5.901 -21.685 1.00 95.75 112 THR A O 1
ATOM 849 N N . GLY A 1 113 ? 7.847 3.664 -21.731 1.00 95.06 113 GLY A N 1
ATOM 850 C CA . GLY A 1 113 ? 9.128 3.412 -22.392 1.00 95.06 113 GLY A CA 1
ATOM 851 C C . GLY A 1 113 ? 10.315 3.311 -21.428 1.00 95.06 113 GLY A C 1
ATOM 852 O O . GLY A 1 113 ? 11.385 2.862 -21.842 1.00 95.06 113 GLY A O 1
ATOM 853 N N . ARG A 1 114 ? 10.148 3.659 -20.144 1.00 94.19 114 ARG A N 1
ATOM 854 C CA . ARG A 1 114 ? 11.196 3.487 -19.130 1.00 94.19 114 ARG A CA 1
ATOM 855 C C . ARG A 1 114 ? 11.273 2.032 -18.669 1.00 94.19 114 ARG A C 1
ATOM 857 O O . ARG A 1 114 ? 10.272 1.320 -18.587 1.00 94.19 114 ARG A O 1
ATOM 864 N N . ARG A 1 115 ? 12.492 1.582 -18.374 1.00 93.62 115 ARG A N 1
ATOM 865 C CA . ARG A 1 115 ? 12.790 0.219 -17.916 1.00 93.62 115 ARG A CA 1
ATOM 866 C C . ARG A 1 115 ? 13.859 0.261 -16.831 1.00 93.62 115 ARG A C 1
ATOM 868 O O . ARG A 1 115 ? 14.754 1.102 -16.888 1.00 93.62 115 ARG A O 1
ATOM 875 N N . MET A 1 116 ? 13.785 -0.659 -15.874 1.00 93.88 116 MET A N 1
ATOM 876 C CA . MET A 1 116 ? 14.798 -0.828 -14.832 1.00 93.88 116 MET A CA 1
ATOM 877 C C . MET A 1 116 ? 15.943 -1.713 -15.361 1.00 93.88 116 MET A C 1
ATOM 879 O O . MET A 1 116 ? 15.701 -2.893 -15.623 1.00 93.88 116 MET A O 1
ATOM 883 N N . PRO A 1 117 ? 17.171 -1.194 -15.551 1.00 93.50 117 PRO A N 1
ATOM 884 C CA . PRO A 1 117 ? 18.285 -1.979 -16.081 1.00 93.50 117 PRO A CA 1
ATOM 885 C C . PRO A 1 117 ? 18.829 -2.971 -15.043 1.00 93.50 117 PRO A C 1
ATOM 887 O O . PRO A 1 117 ? 18.731 -2.744 -13.838 1.00 93.50 117 PRO A O 1
ATOM 890 N N . SER A 1 118 ? 19.438 -4.063 -15.508 1.00 93.31 118 SER A N 1
ATOM 891 C CA . SER A 1 118 ? 20.187 -4.989 -14.649 1.00 93.31 118 SER A CA 1
ATOM 892 C C . SER A 1 118 ? 21.634 -4.524 -14.455 1.00 93.31 118 SER A C 1
ATOM 894 O O . SER A 1 118 ? 22.185 -3.823 -15.307 1.00 93.31 118 SER A O 1
ATOM 896 N N . GLN A 1 119 ? 22.285 -4.962 -13.371 1.00 93.69 119 GLN A N 1
ATOM 897 C CA . GLN A 1 119 ? 23.706 -4.660 -13.142 1.00 93.69 119 GLN A CA 1
ATOM 898 C C . GLN A 1 119 ? 24.585 -5.166 -14.297 1.00 93.69 119 GLN A C 1
ATOM 900 O O . GLN A 1 119 ? 25.435 -4.434 -14.785 1.00 93.69 119 GLN A O 1
ATOM 905 N N . VAL A 1 120 ? 24.304 -6.370 -14.810 1.00 92.50 120 VAL A N 1
ATOM 906 C CA . VAL A 1 120 ? 25.025 -6.964 -15.950 1.00 92.50 120 VAL A CA 1
ATOM 907 C C . VAL A 1 120 ? 24.947 -6.078 -17.198 1.00 92.50 120 VAL A C 1
ATOM 909 O O . VAL A 1 120 ? 25.938 -5.921 -17.914 1.00 92.50 120 VAL A O 1
ATOM 912 N N . TYR A 1 121 ? 23.783 -5.477 -17.461 1.00 91.81 121 TYR A N 1
ATOM 913 C CA . TYR A 1 121 ? 23.616 -4.553 -18.580 1.00 91.81 121 TYR A CA 1
ATOM 914 C C . TYR A 1 121 ? 24.461 -3.283 -18.395 1.00 91.81 121 TYR A C 1
ATOM 916 O O . TYR A 1 121 ? 25.154 -2.863 -19.322 1.00 91.81 121 TYR A O 1
ATOM 924 N N . ILE A 1 122 ? 24.466 -2.708 -17.187 1.00 93.38 122 ILE A N 1
ATOM 925 C CA . ILE A 1 122 ? 25.293 -1.538 -16.853 1.00 93.38 122 ILE A CA 1
ATOM 926 C C . ILE A 1 122 ? 26.788 -1.854 -16.988 1.00 93.38 122 ILE A C 1
ATOM 928 O O . ILE A 1 122 ? 27.512 -1.098 -17.635 1.00 93.38 122 ILE A O 1
ATOM 932 N N . ASP A 1 123 ? 27.246 -2.988 -16.457 1.00 95.19 123 ASP A N 1
ATOM 933 C CA . ASP A 1 123 ? 28.647 -3.416 -16.536 1.00 95.19 123 ASP A CA 1
ATOM 934 C C . ASP A 1 123 ? 29.097 -3.607 -17.991 1.00 95.19 123 ASP A C 1
ATOM 936 O O . ASP A 1 123 ? 30.193 -3.194 -18.379 1.00 95.19 123 ASP A O 1
ATOM 940 N N . SER A 1 124 ? 28.221 -4.168 -18.829 1.00 92.31 124 SER A N 1
ATOM 941 C CA . SER A 1 124 ? 28.485 -4.342 -20.258 1.00 92.31 124 SER A CA 1
ATOM 942 C C . SER A 1 124 ? 28.680 -2.993 -20.957 1.00 92.31 124 SER A C 1
ATOM 944 O O . SER A 1 124 ? 29.650 -2.824 -21.697 1.00 92.31 124 SER A O 1
ATOM 946 N N . LEU A 1 125 ? 27.826 -2.001 -20.679 1.00 92.62 125 LEU A N 1
ATOM 947 C CA . LEU A 1 125 ? 27.974 -0.648 -21.226 1.00 92.62 125 LEU A CA 1
ATOM 948 C C . LEU A 1 125 ? 29.261 0.035 -20.749 1.00 92.62 125 LEU A C 1
ATOM 950 O O . LEU A 1 125 ? 29.969 0.639 -21.556 1.00 92.62 125 LEU A O 1
ATOM 954 N N . LEU A 1 126 ? 29.596 -0.094 -19.462 1.00 94.50 126 LEU A N 1
ATOM 955 C CA . LEU A 1 126 ? 30.841 0.444 -18.909 1.00 94.50 126 LEU A CA 1
ATOM 956 C C . LEU A 1 126 ? 32.070 -0.173 -19.589 1.00 94.50 126 LEU A C 1
ATOM 958 O O . LEU A 1 126 ? 33.010 0.551 -19.921 1.00 94.50 126 LEU A O 1
ATOM 962 N N . SER A 1 127 ? 32.044 -1.479 -19.867 1.00 93.19 127 SER A N 1
ATOM 963 C CA . SER A 1 127 ? 33.139 -2.165 -20.562 1.00 93.19 127 SER A CA 1
ATOM 964 C C . SER A 1 127 ? 33.350 -1.635 -21.987 1.00 93.19 127 SER A C 1
ATOM 966 O O . SER A 1 127 ? 34.487 -1.403 -22.404 1.00 93.19 127 SER A O 1
ATOM 968 N N . ILE A 1 128 ? 32.263 -1.358 -22.715 1.00 91.44 128 ILE A N 1
ATOM 969 C CA . ILE A 1 128 ? 32.305 -0.809 -24.077 1.00 91.44 128 ILE A CA 1
ATOM 970 C C . ILE A 1 128 ? 32.885 0.608 -24.058 1.00 91.44 128 ILE A C 1
ATOM 972 O O . ILE A 1 128 ? 33.779 0.919 -24.845 1.00 91.44 128 ILE A O 1
ATOM 976 N N . ILE A 1 129 ? 32.433 1.456 -23.129 1.00 91.62 129 ILE A N 1
ATOM 977 C CA . ILE A 1 129 ? 32.938 2.829 -22.984 1.00 91.62 129 ILE A CA 1
ATOM 978 C C . ILE A 1 129 ? 34.445 2.824 -22.695 1.00 91.62 129 ILE A C 1
ATOM 980 O O . ILE A 1 129 ? 35.191 3.569 -23.332 1.00 91.62 129 ILE A O 1
ATOM 984 N N . GLN A 1 130 ? 34.912 1.954 -21.795 1.00 90.88 130 GLN A N 1
ATOM 985 C CA . GLN A 1 130 ? 36.339 1.819 -21.483 1.00 90.88 130 GLN A CA 1
ATOM 986 C C . GLN A 1 130 ? 37.158 1.374 -22.703 1.00 90.88 130 GLN A C 1
ATOM 988 O O . GLN A 1 130 ? 38.228 1.924 -22.964 1.00 90.88 130 GLN A O 1
ATOM 993 N N . GLN A 1 131 ? 36.658 0.417 -23.490 1.00 88.31 131 GLN A N 1
ATOM 994 C CA . GLN A 1 131 ? 37.327 -0.012 -24.722 1.00 88.31 131 GLN A CA 1
ATOM 995 C C . GLN A 1 131 ? 37.428 1.124 -25.745 1.00 88.31 131 GLN A C 1
ATOM 997 O O . GLN A 1 131 ? 38.498 1.334 -26.316 1.00 88.31 131 GLN A O 1
ATOM 1002 N N . MET A 1 132 ? 36.352 1.890 -25.944 1.00 85.25 132 MET A N 1
ATOM 1003 C CA . MET A 1 132 ? 36.349 3.032 -26.863 1.00 85.25 132 MET A CA 1
ATOM 1004 C C . MET A 1 132 ? 37.318 4.134 -26.422 1.00 85.25 132 MET A C 1
ATOM 1006 O O . MET A 1 132 ? 38.047 4.680 -27.250 1.00 85.25 132 MET A O 1
ATOM 1010 N N . GLN A 1 133 ? 37.376 4.438 -25.123 1.00 81.81 133 GLN A N 1
ATOM 1011 C CA . GLN A 1 133 ? 38.330 5.407 -24.578 1.00 81.81 133 GLN A CA 1
ATOM 1012 C C . GLN A 1 133 ? 39.776 4.948 -24.787 1.00 81.81 133 GLN A C 1
ATOM 1014 O O . GLN A 1 133 ? 40.602 5.723 -25.267 1.00 81.81 133 GLN A O 1
ATOM 1019 N N . ASN A 1 134 ? 40.073 3.675 -24.523 1.00 76.12 134 ASN A N 1
ATOM 1020 C CA . ASN A 1 134 ? 41.409 3.119 -24.732 1.00 76.12 134 ASN A CA 1
ATOM 1021 C C . ASN A 1 134 ? 41.814 3.116 -26.215 1.00 76.12 134 ASN A C 1
ATOM 1023 O O . ASN A 1 134 ? 42.960 3.423 -26.532 1.00 76.12 134 ASN A O 1
ATOM 1027 N N . GLN A 1 135 ? 40.885 2.835 -27.136 1.00 67.25 135 GLN A N 1
ATOM 1028 C CA . GLN A 1 135 ? 41.140 2.935 -28.579 1.00 6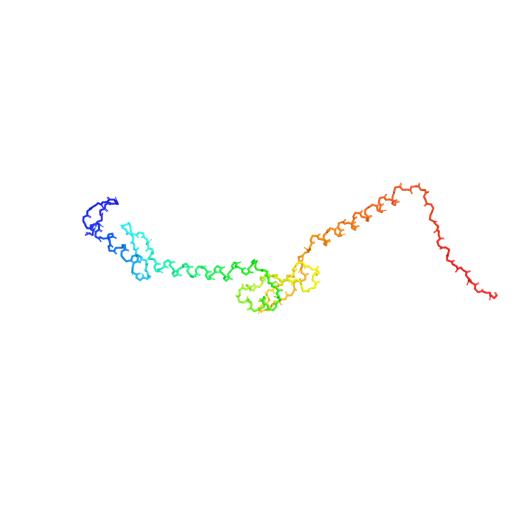7.25 135 GLN A CA 1
ATOM 1029 C C . GLN A 1 135 ? 41.358 4.382 -29.041 1.00 67.25 135 GLN A C 1
ATOM 1031 O O . GLN A 1 135 ? 42.229 4.629 -29.874 1.00 67.25 135 GLN A O 1
ATOM 1036 N N . SER A 1 136 ? 40.614 5.345 -28.488 1.00 58.78 136 SER A N 1
ATOM 1037 C CA . SER A 1 136 ? 40.801 6.771 -28.785 1.00 58.78 136 SER A CA 1
ATOM 1038 C C . SER A 1 136 ? 42.162 7.277 -28.297 1.00 58.78 136 SER A C 1
ATOM 1040 O O . SER A 1 136 ? 42.856 7.973 -29.033 1.00 58.78 136 SER A O 1
ATOM 1042 N N . LEU A 1 137 ? 42.584 6.875 -27.093 1.00 53.91 137 LEU A N 1
ATOM 1043 C CA . LEU A 1 137 ? 43.905 7.204 -26.545 1.00 53.91 137 LEU A CA 1
ATOM 1044 C C . LEU A 1 137 ? 45.042 6.528 -27.331 1.00 53.91 137 LEU A C 1
ATOM 1046 O O . LEU A 1 137 ? 46.103 7.121 -27.515 1.00 53.91 137 LEU A O 1
ATOM 1050 N N . TYR A 1 138 ? 44.814 5.320 -27.859 1.00 48.25 138 TYR A N 1
ATOM 1051 C CA . TYR A 1 138 ? 45.772 4.630 -28.728 1.00 48.25 138 TYR A CA 1
ATOM 1052 C C . TYR A 1 138 ? 45.872 5.255 -30.130 1.00 48.25 138 TYR A C 1
ATOM 1054 O O . TYR A 1 138 ? 46.871 5.056 -30.814 1.00 48.25 138 TYR A O 1
ATOM 1062 N N . ARG A 1 139 ? 44.874 6.031 -30.577 1.00 47.66 139 ARG A N 1
ATOM 1063 C CA . ARG A 1 139 ? 44.916 6.713 -31.880 1.00 47.66 139 ARG A CA 1
ATOM 1064 C C . ARG A 1 139 ? 45.650 8.058 -31.833 1.00 47.66 139 ARG A C 1
ATOM 1066 O O . ARG A 1 139 ? 46.344 8.382 -32.791 1.00 47.66 139 ARG A O 1
ATOM 1073 N N . ASP A 1 140 ? 45.541 8.797 -30.730 1.00 47.88 140 ASP A N 1
ATOM 1074 C CA . ASP A 1 140 ? 46.217 10.095 -30.556 1.00 47.88 140 ASP A CA 1
ATOM 1075 C C . ASP A 1 140 ? 47.661 9.972 -30.032 1.00 47.88 140 ASP A C 1
ATOM 1077 O O . ASP A 1 140 ? 48.447 10.911 -30.142 1.00 47.88 140 ASP A O 1
ATOM 1081 N N . GLY A 1 141 ? 48.043 8.811 -29.488 1.00 50.12 141 GLY A N 1
ATOM 1082 C CA . GLY A 1 141 ? 49.362 8.586 -28.887 1.00 50.12 141 GLY A CA 1
ATOM 1083 C C . GLY A 1 141 ? 50.465 8.089 -29.826 1.00 50.12 141 GLY A C 1
ATOM 1084 O O . GLY A 1 141 ? 51.597 7.930 -29.368 1.00 50.12 141 GLY A O 1
ATOM 1085 N N . VAL A 1 142 ? 50.187 7.813 -31.109 1.00 47.34 142 VAL A N 1
ATOM 1086 C CA . VAL A 1 142 ? 51.170 7.152 -31.984 1.00 47.34 142 VAL A CA 1
ATOM 1087 C C . VAL A 1 142 ? 51.490 7.962 -33.233 1.00 47.34 142 VAL A C 1
ATOM 1089 O O . VAL A 1 142 ? 50.966 7.745 -34.324 1.00 47.34 142 VAL A O 1
ATOM 1092 N N . ALA A 1 143 ? 52.455 8.867 -33.076 1.00 50.41 143 ALA A N 1
ATOM 1093 C CA . ALA A 1 143 ? 53.307 9.268 -34.182 1.00 50.41 143 ALA A CA 1
ATOM 1094 C C . ALA A 1 143 ? 54.052 8.021 -34.700 1.00 50.41 143 ALA A C 1
ATOM 1096 O O . ALA A 1 143 ? 55.022 7.582 -34.090 1.00 50.41 143 ALA A O 1
ATOM 1097 N N . GLY A 1 144 ? 53.598 7.443 -35.819 1.00 47.94 144 GLY A N 1
ATOM 1098 C CA . GLY A 1 144 ? 54.462 6.592 -36.647 1.00 47.94 144 GLY A CA 1
ATOM 1099 C C . GLY A 1 144 ? 54.035 5.157 -36.967 1.00 47.94 144 GLY A C 1
ATOM 1100 O O . GLY A 1 144 ? 54.926 4.348 -37.209 1.00 47.94 144 GLY A O 1
ATOM 1101 N N . PHE A 1 145 ? 52.745 4.814 -37.072 1.00 42.16 145 PHE A N 1
ATOM 1102 C CA . PHE A 1 145 ? 52.359 3.563 -37.752 1.00 42.16 145 PHE A CA 1
ATOM 1103 C C . PHE A 1 145 ? 51.570 3.823 -39.035 1.00 42.16 145 PHE A C 1
ATOM 1105 O O . PHE A 1 145 ? 50.448 4.323 -39.030 1.00 42.16 145 PHE A O 1
ATOM 1112 N N . SER A 1 146 ? 52.215 3.482 -40.151 1.00 43.78 146 SER A N 1
ATOM 1113 C CA . SER A 1 146 ? 51.652 3.454 -41.497 1.00 43.78 146 SER A CA 1
ATOM 1114 C C . SER A 1 146 ? 50.546 2.397 -41.575 1.00 43.78 146 SER A C 1
ATOM 1116 O O . SER A 1 146 ? 50.783 1.226 -41.276 1.00 43.78 146 SER A O 1
ATOM 1118 N N . PHE A 1 147 ? 49.340 2.794 -41.980 1.00 41.19 147 PHE A N 1
ATOM 1119 C CA . PHE A 1 147 ? 48.271 1.856 -42.322 1.00 41.19 147 PHE A CA 1
ATOM 1120 C C . PHE A 1 147 ? 48.608 1.169 -43.657 1.00 41.19 147 PHE A C 1
ATOM 1122 O O . PHE A 1 147 ? 48.962 1.871 -44.609 1.00 41.19 147 PHE A O 1
ATOM 1129 N N . PRO A 1 148 ? 48.446 -0.160 -43.815 1.00 43.31 148 PRO A N 1
ATOM 1130 C CA . PRO A 1 148 ? 48.357 -0.726 -45.148 1.00 43.31 148 PRO A CA 1
ATOM 1131 C C . PRO A 1 148 ? 47.022 -0.267 -45.741 1.00 43.31 148 PRO A C 1
ATOM 1133 O O . PRO A 1 148 ? 45.946 -0.661 -45.292 1.00 43.31 148 PRO A O 1
ATOM 1136 N N . VAL A 1 149 ? 47.095 0.613 -46.738 1.00 42.66 149 VAL A N 1
ATOM 1137 C CA . VAL A 1 149 ? 45.955 0.933 -47.596 1.00 42.66 149 VAL A CA 1
ATOM 1138 C C . VAL A 1 149 ? 45.515 -0.372 -48.253 1.00 42.66 149 VAL A C 1
ATOM 1140 O O . VAL A 1 149 ? 46.284 -0.988 -48.990 1.00 42.66 149 VAL A O 1
ATOM 1143 N N . ILE A 1 150 ? 44.283 -0.805 -47.977 1.00 42.88 150 ILE A N 1
ATOM 1144 C CA . ILE A 1 150 ? 43.625 -1.864 -48.743 1.00 42.88 150 ILE A CA 1
ATOM 1145 C C . ILE A 1 150 ? 43.546 -1.349 -50.183 1.00 42.88 150 ILE A C 1
ATOM 1147 O O . ILE A 1 150 ? 42.780 -0.438 -50.494 1.00 42.88 150 ILE A O 1
ATOM 1151 N N . SER A 1 151 ? 44.421 -1.881 -51.034 1.00 42.12 151 SER A N 1
ATOM 1152 C CA . SER A 1 151 ? 44.458 -1.623 -52.469 1.00 42.12 151 SER A CA 1
ATOM 1153 C C . SER A 1 151 ? 43.087 -1.937 -53.061 1.00 42.12 151 SER A C 1
ATOM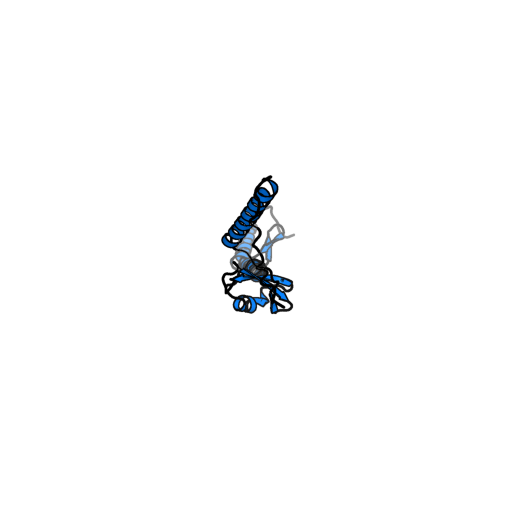 1155 O O . SER A 1 151 ? 42.705 -3.102 -53.151 1.00 42.12 151 SER A O 1
ATOM 1157 N N . ALA A 1 152 ? 42.352 -0.905 -53.475 1.00 43.09 152 ALA A N 1
ATOM 1158 C CA . ALA A 1 152 ? 41.221 -1.074 -54.371 1.00 43.09 152 ALA A CA 1
ATOM 1159 C C . ALA A 1 152 ? 41.763 -1.591 -55.710 1.00 43.09 152 ALA A C 1
ATOM 1161 O O . ALA A 1 152 ? 42.468 -0.877 -56.425 1.00 43.09 152 ALA A O 1
ATOM 1162 N N . ASP A 1 153 ? 41.464 -2.854 -55.995 1.00 44.12 153 ASP A N 1
ATOM 1163 C CA . ASP A 1 153 ? 41.737 -3.530 -57.254 1.00 44.12 153 ASP A CA 1
ATOM 1164 C C . ASP A 1 153 ? 41.138 -2.711 -58.412 1.00 44.12 153 ASP A C 1
ATOM 1166 O O . ASP A 1 153 ? 39.921 -2.611 -58.573 1.00 44.12 153 ASP A O 1
ATOM 1170 N N . LYS A 1 154 ? 42.001 -2.040 -59.184 1.00 50.81 154 LYS A N 1
ATOM 1171 C CA . LYS A 1 154 ? 41.622 -1.374 -60.433 1.00 50.81 154 LYS A CA 1
ATOM 1172 C C . LYS A 1 154 ? 41.876 -2.324 -61.592 1.00 50.81 154 LYS A C 1
ATOM 1174 O O . LYS A 1 154 ? 42.768 -2.102 -62.409 1.00 50.81 154 LYS A O 1
ATOM 1179 N N . THR A 1 155 ? 41.038 -3.340 -61.718 1.00 44.53 155 THR A N 1
ATOM 1180 C CA . THR A 1 155 ? 40.807 -4.003 -63.003 1.00 44.53 155 THR A CA 1
ATOM 1181 C C . THR A 1 155 ? 39.913 -3.093 -63.859 1.00 44.53 155 THR A C 1
ATOM 1183 O O . THR A 1 155 ? 38.716 -3.313 -64.015 1.00 44.53 155 THR A O 1
ATOM 1186 N N . CYS A 1 156 ? 40.491 -2.009 -64.391 1.00 40.97 156 CYS A N 1
ATOM 1187 C CA . CYS A 1 156 ? 39.852 -1.213 -65.439 1.00 40.97 156 CYS A CA 1
ATOM 1188 C C . CYS A 1 156 ? 40.082 -1.861 -66.810 1.00 40.97 156 CYS A C 1
ATOM 1190 O O . CYS A 1 156 ? 41.188 -2.265 -67.164 1.00 40.97 156 CYS A O 1
ATOM 1192 N N . TYR A 1 157 ? 38.979 -1.945 -67.542 1.00 39.78 157 TYR A N 1
ATOM 1193 C CA . TYR A 1 157 ? 38.769 -2.561 -68.843 1.00 39.78 157 TYR A CA 1
ATOM 1194 C C . TYR A 1 157 ? 39.763 -2.114 -69.928 1.00 39.78 157 TYR A C 1
ATOM 1196 O O . TYR A 1 157 ? 40.121 -0.944 -70.036 1.00 39.78 157 TYR A O 1
ATOM 1204 N N . ARG A 1 158 ? 40.135 -3.081 -70.770 1.00 39.94 158 ARG A N 1
ATOM 1205 C CA . ARG A 1 158 ? 40.872 -2.939 -72.031 1.00 39.94 158 ARG A CA 1
ATOM 1206 C C . ARG A 1 158 ? 39.910 -2.417 -73.110 1.00 39.94 158 ARG A C 1
ATOM 1208 O O . ARG A 1 158 ? 38.947 -3.126 -73.394 1.00 39.94 158 ARG A O 1
ATOM 1215 N N . ILE A 1 159 ? 40.187 -1.258 -73.715 1.00 43.41 159 ILE A N 1
ATOM 1216 C CA . ILE A 1 159 ? 39.887 -0.928 -75.126 1.00 43.41 159 ILE A CA 1
ATOM 1217 C C . ILE A 1 159 ? 41.026 -0.046 -75.633 1.00 43.41 159 ILE A C 1
ATOM 1219 O O . ILE A 1 159 ? 41.323 0.953 -74.942 1.00 43.41 159 ILE A O 1
#

Secondary structure (DSSP, 8-state):
----PPTT---HHHHHHHHHHHHHHHHS-S-EEE-TTS-EEE-HHHHHHHHHHHHHHHHHHTTGGGPEESSHHHHHHTGGGS-TT-EEEEE-TTSSSSEEEEEEETTEEEEEEEEE--HHHHHHHHHHHHHHHHHHHHHHS-TT-----------PPP-